Protein AF-A0A3Q8U3F6-F1 (afdb_monomer)

Secondary structure (DSSP, 8-state):
----PPPPP--TTSHHHHHHHHHHHHHHHHHHHHHHHHHSPTT-HHHHHHHHHHHHHHHHHHHHHHHHHHHHS-HHHHTTT-

Nearest PDB structures (foldseek):
  6jqa-assembly1_A  TM=9.852E-01  e=9.561E-01  Onion yellows phytoplasma OY-W
  6jqa-assembly1_D  TM=9.255E-01  e=6.568E-01  Onion yellows phytoplasma OY-W
  5wkq-assembly1_A  TM=8.236E-01  e=6.169E-01  Shigella flexneri
  6jqa-assembly1_B  TM=7.968E-01  e=1.084E+00  Onion yellows phytoplasma OY-W
  6jqa-assembly1_C  TM=7.813E-01  e=1.084E+00  Onion yellows phytoplasma OY-W

pLDDT: mean 84.61, std 15.3, range [47.0, 98.25]

Foldseek 3Di:
DPPPDPDDPPDCPDPLSVLVVVLVVLVVLLVVLVVVLVPDDPPDPVNVVSVVVNVVSVVVNVVSVVVNVVSPDDPVVVVVVD

Structure (mmCIF, N/CA/C/O backbone):
data_AF-A0A3Q8U3F6-F1
#
_entry.id   AF-A0A3Q8U3F6-F1
#
loop_
_atom_site.group_PDB
_atom_site.id
_atom_site.type_symbol
_atom_site.label_atom_id
_atom_site.label_alt_id
_atom_site.label_comp_id
_atom_site.label_asym_id
_atom_site.label_entity_id
_atom_site.label_seq_id
_atom_site.pdbx_PDB_ins_code
_atom_site.Cartn_x
_atom_site.Cartn_y
_atom_site.Cartn_z
_atom_site.occupancy
_atom_site.B_iso_or_equiv
_atom_site.auth_seq_id
_atom_site.auth_comp_id
_atom_site.auth_asym_id
_atom_site.auth_atom_id
_atom_site.pdbx_PDB_model_num
ATOM 1 N N . MET A 1 1 ? 2.200 22.972 -41.996 1.00 55.53 1 MET A N 1
ATOM 2 C CA . MET A 1 1 ? 1.295 22.860 -40.832 1.00 55.53 1 MET A CA 1
ATOM 3 C C . MET A 1 1 ? 1.598 21.545 -40.137 1.00 55.53 1 MET A C 1
ATOM 5 O O . MET A 1 1 ? 1.340 20.502 -40.723 1.00 55.53 1 MET A O 1
ATOM 9 N N . LEU A 1 2 ? 2.210 21.587 -38.953 1.00 60.66 2 LEU A N 1
ATOM 10 C CA . LEU A 1 2 ? 2.391 20.397 -38.122 1.00 60.66 2 LEU A CA 1
ATOM 11 C C . LEU A 1 2 ? 1.033 20.113 -37.474 1.00 60.66 2 LEU A C 1
ATOM 13 O O . LEU A 1 2 ? 0.564 20.912 -36.667 1.00 60.66 2 LEU A O 1
ATOM 17 N N . LYS A 1 3 ? 0.349 19.041 -37.893 1.00 67.50 3 LYS A N 1
ATOM 18 C CA . LYS A 1 3 ? -0.817 18.555 -37.148 1.00 67.50 3 LYS A CA 1
ATOM 19 C C . LYS A 1 3 ? -0.300 18.168 -35.767 1.00 67.50 3 LYS A C 1
ATOM 21 O O . LYS A 1 3 ? 0.523 17.265 -35.670 1.00 67.50 3 LYS A O 1
ATOM 26 N N . ILE A 1 4 ? -0.754 18.876 -34.737 1.00 68.19 4 ILE A N 1
ATOM 27 C CA . ILE A 1 4 ? -0.593 18.447 -33.350 1.00 68.19 4 ILE A CA 1
ATOM 28 C C . ILE A 1 4 ? -1.361 17.130 -33.265 1.00 68.19 4 ILE A C 1
ATOM 30 O O . ILE A 1 4 ? -2.592 17.119 -33.307 1.00 68.19 4 ILE A O 1
ATOM 34 N N . VAL A 1 5 ? -0.629 16.020 -33.300 1.00 73.69 5 VAL A N 1
ATOM 35 C CA . VAL A 1 5 ? -1.198 14.704 -33.039 1.00 73.69 5 VAL A CA 1
ATOM 36 C C . VAL A 1 5 ? -1.339 14.643 -31.522 1.00 73.69 5 VAL A C 1
ATOM 38 O O . VAL A 1 5 ? -0.329 14.819 -30.844 1.00 73.69 5 VAL A O 1
ATOM 41 N N . PRO A 1 6 ? -2.559 14.504 -30.979 1.00 71.38 6 PRO A N 1
ATOM 42 C CA . PRO A 1 6 ? -2.716 14.302 -29.548 1.00 71.38 6 PRO A CA 1
ATOM 43 C C . PRO A 1 6 ? -1.938 13.046 -29.161 1.00 71.38 6 PRO A C 1
ATOM 45 O O . PRO A 1 6 ? -1.991 12.051 -29.892 1.00 71.38 6 PRO A O 1
ATOM 48 N N . ASP A 1 7 ? -1.197 13.115 -28.055 1.00 67.44 7 ASP A N 1
ATOM 49 C CA . ASP A 1 7 ? -0.463 11.961 -27.549 1.00 67.44 7 ASP A CA 1
ATOM 50 C C . ASP A 1 7 ? -1.411 10.755 -27.456 1.00 67.44 7 ASP A C 1
ATOM 52 O O . ASP A 1 7 ? -2.586 10.919 -27.094 1.00 67.44 7 ASP A O 1
ATOM 56 N N . PRO A 1 8 ? -0.950 9.548 -27.834 1.00 65.88 8 PRO A N 1
ATOM 57 C CA . PRO A 1 8 ? -1.773 8.356 -27.731 1.00 65.88 8 PRO A CA 1
ATOM 58 C C . PRO A 1 8 ? -2.285 8.213 -26.289 1.00 65.88 8 PRO A C 1
ATOM 60 O O . PRO A 1 8 ? -1.579 8.598 -25.349 1.00 65.88 8 PRO A O 1
ATOM 63 N N . PRO A 1 9 ? -3.516 7.697 -26.093 1.00 64.50 9 PRO A N 1
ATOM 64 C CA . PRO A 1 9 ? -4.070 7.528 -24.758 1.00 64.50 9 PRO A CA 1
ATOM 65 C C . PRO A 1 9 ? -3.058 6.759 -23.912 1.00 64.50 9 PRO A C 1
ATOM 67 O O . PRO A 1 9 ? -2.585 5.700 -24.333 1.00 64.50 9 PRO A O 1
ATOM 70 N N . HIS A 1 10 ? -2.690 7.334 -22.763 1.00 59.72 10 HIS A N 1
ATOM 71 C CA . HIS A 1 10 ? -1.812 6.684 -21.799 1.00 59.72 10 HIS A CA 1
ATOM 72 C C . HIS A 1 10 ? -2.553 5.449 -21.309 1.00 59.72 10 HIS A C 1
ATOM 74 O O . HIS A 1 10 ? -3.462 5.501 -20.485 1.00 59.72 10 HIS A O 1
ATOM 80 N N . ASN A 1 11 ? -2.242 4.337 -21.953 1.00 56.22 11 ASN A N 1
ATOM 81 C CA . ASN A 1 11 ? -2.786 3.047 -21.631 1.00 56.22 11 ASN A CA 1
ATOM 82 C C . ASN A 1 11 ? -2.227 2.713 -20.243 1.00 56.22 11 ASN A C 1
ATOM 84 O O . ASN A 1 11 ? -1.021 2.511 -20.137 1.00 56.22 11 ASN A O 1
ATOM 88 N N . HIS A 1 12 ? -3.080 2.640 -19.211 1.00 53.94 12 HIS A N 1
ATOM 89 C CA . HIS A 1 12 ? -2.757 2.235 -17.825 1.00 53.94 12 HIS A CA 1
ATOM 90 C C . HIS A 1 12 ? -2.259 0.774 -17.713 1.00 53.94 12 HIS A C 1
ATOM 92 O O . HIS A 1 12 ? -2.553 0.054 -16.765 1.00 53.94 12 HIS A O 1
ATOM 98 N N . HIS A 1 13 ? -1.559 0.286 -18.729 1.00 62.56 13 HIS A N 1
ATOM 99 C CA . HIS A 1 13 ? -1.098 -1.082 -18.876 1.00 62.56 13 HIS A CA 1
ATOM 100 C C . HIS A 1 13 ? 0.380 -1.232 -18.502 1.00 62.56 13 HIS A C 1
ATOM 102 O O . HIS A 1 13 ? 0.893 -2.349 -18.543 1.00 62.56 13 HIS A O 1
ATOM 108 N N . SER A 1 14 ? 1.073 -0.143 -18.144 1.00 84.75 14 SER A N 1
ATOM 109 C CA . SER A 1 14 ? 2.401 -0.254 -17.551 1.00 84.75 14 SER A CA 1
ATOM 110 C C . SER A 1 14 ? 2.281 -0.714 -16.100 1.00 84.75 14 SER A C 1
ATOM 112 O O . SER A 1 14 ? 1.452 -0.221 -15.328 1.00 84.75 14 SER A O 1
ATOM 114 N N . LEU A 1 15 ? 3.146 -1.653 -15.714 1.00 90.19 15 LEU A N 1
ATOM 115 C CA . LEU A 1 15 ? 3.311 -2.046 -14.316 1.00 90.19 15 LEU A CA 1
ATOM 116 C C . LEU A 1 15 ? 3.663 -0.828 -13.447 1.00 90.19 15 LEU A C 1
ATOM 118 O O . LEU A 1 15 ? 3.197 -0.736 -12.318 1.00 90.19 15 LEU A O 1
ATOM 122 N N . GLU A 1 16 ? 4.424 0.123 -13.994 1.00 90.62 16 GLU A N 1
ATOM 123 C CA . GLU A 1 16 ? 4.781 1.374 -13.322 1.00 90.62 16 GLU A CA 1
ATOM 124 C C . GLU A 1 16 ? 3.542 2.192 -12.934 1.00 90.62 16 GLU A C 1
ATOM 126 O O . GLU A 1 16 ? 3.355 2.491 -11.757 1.00 90.62 16 GLU A O 1
ATOM 131 N N . ASP A 1 17 ? 2.643 2.464 -13.887 1.00 90.25 17 ASP A N 1
ATOM 132 C CA . ASP A 1 17 ? 1.404 3.214 -13.635 1.00 90.25 17 ASP A CA 1
ATOM 133 C C . ASP A 1 17 ? 0.518 2.510 -12.599 1.00 90.25 17 ASP A C 1
ATOM 135 O O . ASP A 1 17 ? -0.095 3.154 -11.747 1.00 90.25 17 ASP A O 1
ATOM 139 N N . THR A 1 18 ? 0.482 1.173 -12.638 1.00 92.88 18 THR A N 1
ATOM 140 C CA . THR A 1 18 ? -0.263 0.362 -11.663 1.00 92.88 18 THR A CA 1
ATOM 141 C C . THR A 1 18 ? 0.323 0.502 -10.257 1.00 92.88 18 THR A C 1
ATOM 143 O O . THR A 1 18 ? -0.426 0.626 -9.289 1.00 92.88 18 THR A O 1
ATOM 146 N N . LEU A 1 19 ? 1.653 0.501 -10.121 1.00 95.00 19 LEU A N 1
ATOM 147 C CA . LEU A 1 19 ? 2.333 0.680 -8.834 1.00 95.00 19 LEU A CA 1
ATOM 148 C C . LEU A 1 19 ? 2.167 2.106 -8.292 1.00 95.00 19 LEU A C 1
ATOM 150 O O . LEU A 1 19 ? 1.943 2.277 -7.091 1.00 95.00 19 LEU A O 1
ATOM 154 N N . ILE A 1 20 ? 2.206 3.119 -9.163 1.00 93.81 20 ILE A N 1
ATOM 155 C CA . ILE A 1 20 ? 1.904 4.5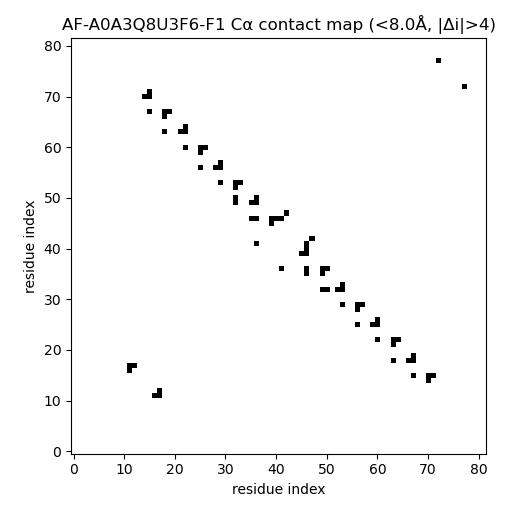12 -8.802 1.00 93.81 20 ILE A CA 1
ATOM 156 C C . ILE A 1 20 ? 0.476 4.602 -8.257 1.00 93.81 20 ILE A C 1
ATOM 158 O O . ILE A 1 20 ? 0.270 5.054 -7.130 1.00 93.81 20 ILE A O 1
ATOM 162 N N . GLN A 1 21 ? -0.502 4.073 -8.993 1.00 95.38 21 GLN A N 1
ATOM 163 C CA . GLN A 1 21 ? -1.899 4.086 -8.572 1.00 95.38 21 GLN A CA 1
ATOM 164 C C . GLN A 1 21 ? -2.128 3.296 -7.270 1.00 95.38 21 GLN A C 1
ATOM 166 O O . GLN A 1 21 ? -2.861 3.740 -6.386 1.00 95.38 21 GLN A O 1
ATOM 171 N N . ALA A 1 22 ? -1.484 2.138 -7.103 1.00 96.44 22 ALA A N 1
ATOM 172 C CA . ALA A 1 22 ? -1.556 1.372 -5.858 1.00 96.44 22 ALA A CA 1
ATOM 173 C C . ALA A 1 22 ? -1.007 2.170 -4.662 1.00 96.44 22 ALA A C 1
ATOM 175 O O . ALA A 1 22 ? -1.568 2.106 -3.566 1.00 96.44 22 ALA A O 1
ATOM 176 N N . THR A 1 23 ? 0.048 2.962 -4.876 1.00 96.62 23 THR A N 1
ATOM 177 C CA . THR A 1 23 ? 0.633 3.834 -3.848 1.00 96.62 23 THR A CA 1
ATOM 178 C C . THR A 1 23 ? -0.338 4.947 -3.448 1.00 96.62 23 THR A C 1
ATOM 180 O O . THR A 1 23 ? -0.514 5.211 -2.257 1.00 96.62 23 THR A O 1
ATOM 183 N N . GLU A 1 24 ? -1.041 5.549 -4.410 1.00 96.19 24 GLU A N 1
ATOM 184 C CA . GLU A 1 24 ? -2.096 6.539 -4.145 1.00 96.19 24 GLU A CA 1
ATOM 185 C C . GLU A 1 24 ? -3.250 5.948 -3.320 1.00 96.19 24 GLU A C 1
ATOM 187 O O . GLU A 1 24 ? -3.710 6.561 -2.350 1.00 96.19 24 GLU A O 1
ATOM 192 N N . TYR A 1 25 ? -3.689 4.727 -3.643 1.00 97.88 25 TYR A N 1
ATOM 193 C CA . TYR A 1 25 ? -4.707 4.030 -2.855 1.00 97.88 25 TYR A CA 1
ATOM 194 C C . TYR A 1 25 ? -4.230 3.708 -1.436 1.00 97.88 25 TYR A C 1
ATOM 196 O O . TYR A 1 25 ? -5.003 3.866 -0.490 1.00 97.88 25 TYR A O 1
ATOM 204 N N . ALA A 1 26 ? -2.969 3.303 -1.262 1.00 97.88 26 ALA A N 1
ATOM 205 C CA . ALA A 1 26 ? -2.398 3.050 0.057 1.00 97.88 26 ALA A CA 1
ATOM 206 C C . ALA A 1 26 ? -2.343 4.332 0.910 1.00 97.88 26 ALA A C 1
ATOM 208 O O . ALA A 1 26 ? -2.716 4.305 2.083 1.00 97.88 26 ALA A O 1
ATOM 209 N N . LEU A 1 27 ? -1.979 5.474 0.314 1.00 96.81 27 LEU A N 1
ATOM 210 C CA . LEU A 1 27 ? -2.023 6.786 0.975 1.00 96.81 27 LEU A CA 1
ATOM 211 C C . LEU A 1 27 ? -3.448 7.176 1.386 1.00 96.81 27 LEU A C 1
ATOM 213 O O . LEU A 1 27 ? -3.674 7.644 2.504 1.00 96.81 27 LEU A O 1
ATOM 217 N N . CYS A 1 28 ? -4.425 6.952 0.506 1.00 97.62 28 CYS A N 1
ATOM 218 C CA . CYS A 1 28 ? -5.830 7.194 0.819 1.00 97.62 28 CYS A CA 1
ATOM 219 C C . CYS A 1 28 ? -6.305 6.310 1.985 1.00 97.62 28 CYS A C 1
ATOM 221 O O . CYS A 1 28 ? -6.903 6.811 2.940 1.00 97.62 28 CYS A O 1
ATOM 223 N N . ALA A 1 29 ? -5.981 5.015 1.958 1.00 97.69 29 ALA A N 1
ATOM 224 C CA . ALA A 1 29 ? -6.313 4.083 3.031 1.00 97.69 29 ALA A CA 1
ATOM 225 C C . ALA A 1 29 ? -5.675 4.499 4.368 1.00 97.69 29 ALA A C 1
ATOM 227 O O . ALA A 1 29 ? -6.346 4.471 5.402 1.00 97.69 29 ALA A O 1
ATOM 228 N N . GLN A 1 30 ? -4.414 4.948 4.347 1.00 96.50 30 GLN A N 1
ATOM 229 C CA . GLN A 1 30 ? -3.720 5.474 5.523 1.00 96.50 30 GLN A CA 1
ATOM 230 C C . GLN A 1 30 ? -4.464 6.687 6.094 1.00 96.50 30 GLN A C 1
ATOM 232 O O . GLN A 1 30 ? -4.780 6.706 7.282 1.00 96.50 30 GLN A O 1
ATOM 237 N 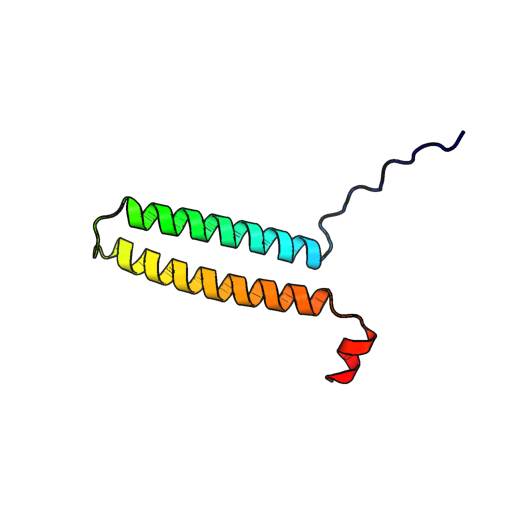N . ALA A 1 31 ? -4.818 7.667 5.257 1.00 96.69 31 ALA A N 1
ATOM 238 C CA . ALA A 1 31 ? -5.551 8.858 5.685 1.00 96.69 31 ALA A CA 1
ATOM 239 C C . ALA A 1 31 ? -6.910 8.518 6.322 1.00 96.69 31 ALA A C 1
ATOM 241 O O . ALA A 1 31 ? -7.249 9.045 7.385 1.00 96.69 31 ALA A O 1
ATOM 242 N N . VAL A 1 32 ? -7.662 7.591 5.720 1.00 96.81 32 VAL A N 1
ATOM 243 C CA . VAL A 1 32 ? -8.938 7.109 6.268 1.00 96.81 32 VAL A CA 1
ATOM 244 C C . VAL A 1 32 ? -8.731 6.420 7.617 1.00 96.81 32 VAL A C 1
ATOM 246 O O . VAL A 1 32 ? -9.482 6.679 8.556 1.00 96.81 32 VAL A O 1
ATOM 249 N N . ALA A 1 33 ? -7.700 5.585 7.753 1.00 95.56 33 ALA A N 1
ATOM 250 C CA . ALA A 1 33 ? -7.391 4.912 9.010 1.00 95.56 33 ALA A CA 1
ATOM 251 C C . ALA A 1 33 ? -6.991 5.910 10.116 1.00 95.56 33 ALA A C 1
ATOM 253 O O . ALA A 1 33 ? -7.503 5.826 11.233 1.00 95.56 33 ALA A O 1
ATOM 254 N N . HIS A 1 34 ? -6.178 6.923 9.797 1.00 94.12 34 HIS A N 1
ATOM 255 C CA . HIS A 1 34 ? -5.861 8.021 10.718 1.00 94.12 34 HIS A CA 1
ATOM 256 C C . HIS A 1 34 ? -7.122 8.763 11.186 1.00 94.12 34 HIS A C 1
ATOM 258 O O . HIS A 1 34 ? -7.293 9.011 12.384 1.00 94.12 34 HIS A O 1
ATOM 264 N N . GLN A 1 35 ? -8.028 9.095 10.262 1.00 94.94 35 GLN A N 1
ATOM 265 C CA . GLN A 1 35 ? -9.290 9.751 10.600 1.00 94.94 35 GLN A CA 1
ATOM 266 C C . GLN A 1 35 ? -10.175 8.851 11.471 1.00 94.94 35 GLN A C 1
ATOM 268 O O . GLN A 1 35 ? -10.757 9.332 12.444 1.00 94.94 35 GLN A O 1
ATOM 273 N N . ALA A 1 36 ? -10.234 7.552 11.167 1.00 93.44 36 ALA A N 1
ATOM 274 C CA . ALA A 1 36 ? -10.988 6.569 11.935 1.00 93.44 36 ALA A CA 1
ATOM 275 C C . ALA A 1 36 ? -10.497 6.479 13.391 1.00 93.44 36 ALA A C 1
ATOM 277 O O . ALA A 1 36 ? -11.310 6.445 14.310 1.00 93.44 36 ALA A O 1
ATOM 278 N N . ILE A 1 37 ? -9.184 6.541 13.643 1.00 91.81 37 ILE A N 1
ATOM 279 C CA . ILE A 1 37 ? -8.661 6.627 15.019 1.00 91.81 37 ILE A CA 1
ATOM 280 C C . ILE A 1 37 ? -9.121 7.909 15.713 1.00 91.81 37 ILE A C 1
ATOM 282 O O . ILE A 1 37 ? -9.495 7.858 16.882 1.00 91.81 37 ILE A O 1
ATOM 286 N N . SER A 1 38 ? -9.105 9.047 15.013 1.00 88.94 38 SER A N 1
ATOM 287 C CA . SER A 1 38 ? -9.467 10.338 15.610 1.00 88.94 38 SER A CA 1
ATOM 288 C C . SER A 1 38 ? -10.939 10.428 16.018 1.00 88.94 38 SER A C 1
ATOM 290 O O . SER A 1 38 ? -11.256 11.189 16.931 1.00 88.94 38 SER A O 1
ATOM 292 N N . ILE A 1 39 ? -11.837 9.706 15.340 1.00 91.25 39 ILE A N 1
ATOM 293 C CA . ILE A 1 39 ? -13.269 9.674 15.682 1.00 91.25 39 ILE A CA 1
ATOM 294 C C . ILE A 1 39 ? -13.602 8.600 16.730 1.00 91.25 39 ILE A C 1
ATOM 296 O O . ILE A 1 39 ? -14.610 8.718 17.428 1.00 91.25 39 ILE A O 1
ATOM 300 N N . GLN A 1 40 ? -12.779 7.553 16.860 1.00 85.69 40 GLN A N 1
ATOM 301 C CA . GLN A 1 40 ? -13.004 6.469 17.814 1.00 85.69 40 GLN A CA 1
ATOM 302 C C . GLN A 1 40 ? -12.528 6.828 19.230 1.00 85.69 40 GLN A C 1
ATOM 304 O O . GLN A 1 40 ? -11.587 7.590 19.438 1.00 85.69 40 GLN A O 1
ATOM 309 N N . GLN A 1 41 ? -13.128 6.185 20.238 1.00 79.38 41 GLN A N 1
ATOM 310 C CA . GLN A 1 41 ? -12.614 6.251 21.607 1.00 79.38 41 GLN A CA 1
ATOM 311 C C . GLN A 1 41 ? -11.209 5.622 21.687 1.00 79.38 41 GLN A C 1
ATOM 313 O O . GLN A 1 41 ? -11.035 4.474 21.239 1.00 79.38 41 GLN A O 1
ATOM 318 N N . PRO A 1 42 ? -10.225 6.318 22.292 1.00 72.44 42 PRO A N 1
ATOM 319 C CA . PRO A 1 42 ? -8.894 5.770 22.514 1.00 72.44 42 PRO A CA 1
ATOM 320 C C . PRO A 1 42 ? -8.982 4.462 23.309 1.00 72.44 42 PRO A C 1
ATOM 322 O O . PRO A 1 42 ? -9.635 4.419 24.350 1.00 72.44 42 PRO A O 1
ATOM 325 N N . LYS A 1 43 ? -8.286 3.412 22.854 1.00 80.00 43 LYS A N 1
ATOM 326 C CA . LYS A 1 43 ? -8.247 2.064 23.467 1.00 80.00 43 LYS A CA 1
ATOM 327 C C . LYS A 1 43 ? -9.505 1.202 23.286 1.00 80.00 43 LYS A C 1
ATOM 329 O O . LYS A 1 43 ? -9.622 0.158 23.924 1.00 80.00 43 LYS A O 1
ATOM 334 N N . SER A 1 44 ? -10.422 1.570 22.393 1.00 89.94 44 SER A N 1
ATOM 335 C CA . SER A 1 44 ? -11.444 0.623 21.926 1.00 89.94 44 SER A CA 1
ATOM 336 C C . SER A 1 44 ? -10.796 -0.531 21.134 1.00 89.94 44 SER A C 1
ATOM 338 O O . SER A 1 44 ? -9.795 -0.292 20.449 1.00 89.94 44 SER A O 1
ATOM 340 N N . PRO A 1 45 ? -11.351 -1.762 21.144 1.00 89.88 45 PRO A N 1
ATOM 341 C CA . PRO A 1 45 ? -10.839 -2.859 20.315 1.00 89.88 45 PRO A CA 1
ATOM 342 C C . PRO A 1 45 ? -10.726 -2.478 18.832 1.00 89.88 45 PRO A C 1
ATOM 344 O O . PRO A 1 45 ? -9.735 -2.796 18.185 1.00 89.88 45 PRO A O 1
ATOM 347 N N . ALA A 1 46 ? -11.689 -1.699 18.324 1.00 91.19 46 ALA A N 1
ATOM 348 C CA . ALA A 1 46 ? -11.647 -1.147 16.972 1.00 91.19 46 ALA A CA 1
ATOM 349 C C . ALA A 1 46 ? -10.437 -0.219 16.750 1.00 91.19 46 ALA A C 1
ATOM 351 O O . ALA A 1 46 ? -9.755 -0.360 15.743 1.00 91.19 46 ALA A O 1
ATOM 352 N N . SER A 1 47 ? -10.115 0.678 17.692 1.00 91.62 47 SER A N 1
ATOM 353 C CA . SER A 1 47 ? -8.934 1.553 17.571 1.00 91.62 47 SER A CA 1
ATOM 354 C C . SER A 1 47 ? -7.614 0.773 17.520 1.00 91.62 47 SER A C 1
ATOM 356 O O . SER A 1 47 ? -6.710 1.163 16.789 1.00 91.62 47 SER A O 1
ATOM 358 N N . ILE A 1 48 ? -7.513 -0.356 18.233 1.00 92.81 48 ILE A N 1
ATOM 359 C CA . ILE A 1 48 ? -6.330 -1.230 18.189 1.00 92.81 48 ILE A CA 1
ATOM 360 C C . ILE A 1 48 ? -6.203 -1.884 16.809 1.00 92.81 48 ILE A C 1
ATOM 362 O O . ILE A 1 48 ? -5.121 -1.879 16.229 1.00 92.81 48 ILE A O 1
ATOM 366 N N . LEU A 1 49 ? -7.311 -2.390 16.259 1.00 95.25 49 LEU A N 1
ATOM 367 C CA . LEU A 1 49 ? -7.334 -2.968 14.913 1.00 95.25 49 LEU A CA 1
ATOM 368 C C . LEU A 1 49 ? -6.986 -1.932 13.837 1.00 95.25 49 LEU A C 1
ATOM 370 O O . LEU A 1 49 ? -6.249 -2.250 12.910 1.00 95.25 49 LEU A O 1
ATOM 374 N N . ILE A 1 50 ? -7.462 -0.690 13.973 1.00 95.25 50 ILE A N 1
ATOM 375 C CA . ILE A 1 50 ? -7.131 0.387 13.032 1.00 95.25 50 ILE A CA 1
ATOM 376 C C . ILE A 1 50 ? -5.647 0.771 13.139 1.00 95.25 50 ILE A C 1
ATOM 378 O O . ILE A 1 50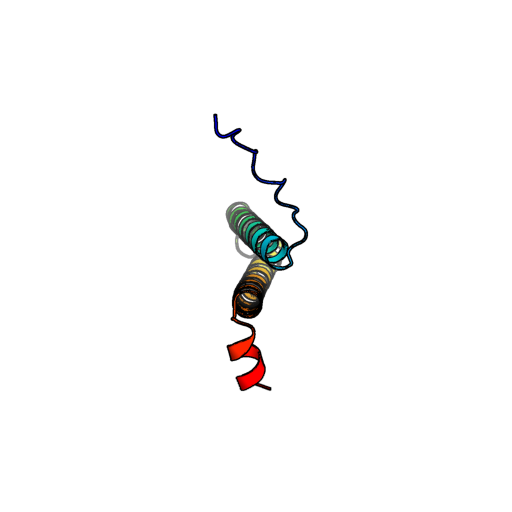 ? -5.008 0.972 12.113 1.00 95.25 50 ILE A O 1
ATOM 382 N N . MET A 1 51 ? -5.064 0.815 14.344 1.00 93.56 51 MET A N 1
ATOM 383 C CA . MET A 1 51 ? -3.617 1.036 14.497 1.00 93.56 51 MET A CA 1
ATOM 384 C C . MET A 1 51 ? -2.788 -0.076 13.845 1.00 93.56 51 MET A C 1
ATOM 386 O O . MET A 1 51 ? -1.794 0.220 13.186 1.00 93.56 51 MET A O 1
ATOM 390 N N . ALA A 1 52 ? -3.198 -1.339 13.995 1.00 95.81 52 ALA A N 1
ATOM 391 C CA . ALA A 1 52 ? -2.547 -2.455 13.312 1.00 95.81 52 ALA A CA 1
ATOM 392 C C . ALA A 1 52 ? -2.676 -2.322 11.786 1.00 95.81 52 ALA A C 1
ATOM 394 O O . ALA A 1 52 ? -1.679 -2.407 11.080 1.00 95.81 52 ALA A O 1
ATOM 395 N N . LEU A 1 53 ? -3.874 -2.006 11.283 1.00 96.56 53 LEU A N 1
ATOM 396 C CA . LEU A 1 53 ? -4.103 -1.738 9.862 1.00 96.56 53 LEU A CA 1
ATOM 397 C C . LEU A 1 53 ? -3.205 -0.609 9.337 1.00 96.56 53 LEU A C 1
ATOM 399 O O . LEU A 1 53 ? -2.640 -0.737 8.258 1.00 96.56 53 LEU A O 1
ATOM 403 N N . MET A 1 54 ? -3.037 0.479 10.091 1.00 95.88 54 MET A N 1
ATOM 404 C CA . MET A 1 54 ? -2.131 1.566 9.708 1.00 95.88 54 MET A CA 1
ATOM 405 C C . MET A 1 54 ? -0.682 1.098 9.572 1.00 95.88 54 MET A C 1
ATOM 407 O O . MET A 1 54 ? 0.005 1.536 8.653 1.00 95.88 54 MET A O 1
ATOM 411 N N . HIS A 1 55 ? -0.224 0.210 10.457 1.00 97.12 55 HIS A N 1
ATOM 412 C CA . HIS A 1 55 ? 1.114 -0.367 10.367 1.00 97.12 55 HIS A CA 1
ATOM 413 C C . HIS A 1 55 ? 1.281 -1.236 9.113 1.00 97.12 55 HIS A C 1
ATOM 4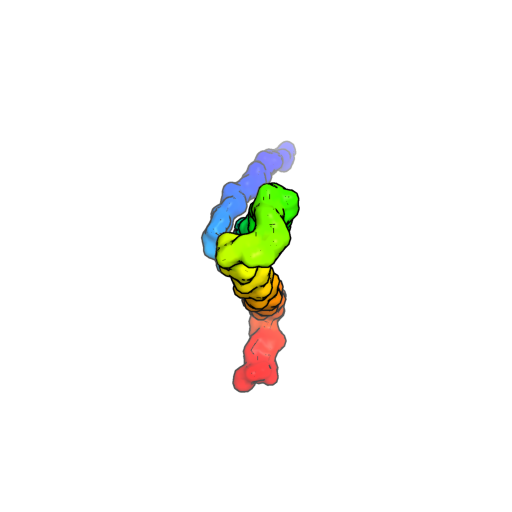15 O O . HIS A 1 55 ? 2.268 -1.089 8.396 1.00 97.12 55 HIS A O 1
ATOM 421 N N . GLU A 1 56 ? 0.293 -2.080 8.807 1.00 98.06 56 GLU A N 1
ATOM 422 C CA . GLU A 1 56 ? 0.298 -2.910 7.595 1.00 98.06 56 GLU A CA 1
ATOM 423 C C . GLU A 1 56 ? 0.249 -2.062 6.313 1.00 98.06 56 GLU A C 1
ATOM 425 O O . GLU A 1 56 ? 0.931 -2.370 5.338 1.00 98.06 56 GLU A O 1
ATOM 430 N N . ILE A 1 57 ? -0.509 -0.957 6.311 1.00 98.00 57 ILE A N 1
ATOM 431 C CA . ILE A 1 57 ? -0.544 -0.017 5.179 1.00 98.00 57 ILE A CA 1
ATOM 432 C C . ILE A 1 57 ? 0.822 0.652 4.981 1.00 98.00 57 ILE A C 1
ATOM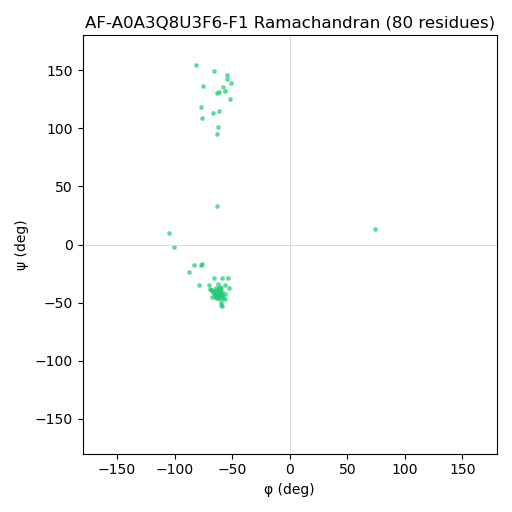 434 O O . ILE 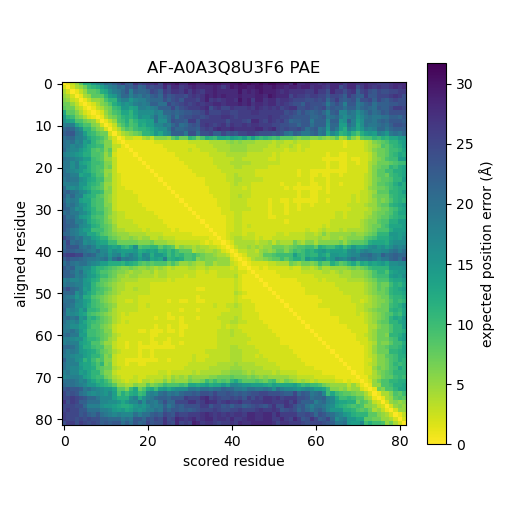A 1 57 ? 1.260 0.804 3.843 1.00 98.00 57 ILE A O 1
ATOM 438 N N . GLU A 1 58 ? 1.518 1.023 6.056 1.00 96.94 58 GLU A N 1
ATOM 439 C CA . GLU A 1 58 ? 2.863 1.598 5.949 1.00 96.94 58 GLU A CA 1
ATOM 440 C C . GLU A 1 58 ? 3.862 0.582 5.375 1.00 96.94 58 GLU A C 1
ATOM 442 O O . GLU A 1 58 ? 4.605 0.899 4.448 1.00 96.94 58 GLU A O 1
ATOM 447 N N . ALA A 1 59 ? 3.832 -0.666 5.853 1.00 97.88 59 ALA A N 1
ATOM 448 C CA . ALA A 1 59 ? 4.659 -1.737 5.298 1.00 97.88 59 ALA A CA 1
ATOM 449 C C . ALA A 1 59 ? 4.360 -1.976 3.806 1.00 97.88 59 ALA A C 1
ATOM 451 O O . ALA A 1 59 ? 5.282 -2.105 2.997 1.00 97.88 59 ALA A O 1
ATOM 452 N N . LEU A 1 60 ? 3.079 -1.970 3.423 1.00 98.25 60 LEU A N 1
ATOM 453 C CA . LEU A 1 60 ? 2.656 -2.057 2.027 1.00 98.25 60 LEU A CA 1
ATOM 454 C C . LEU A 1 60 ? 3.220 -0.903 1.189 1.00 98.25 60 LEU A C 1
ATOM 456 O O . LEU A 1 60 ? 3.718 -1.145 0.092 1.00 98.25 60 LEU A O 1
ATOM 460 N N . ARG A 1 61 ? 3.184 0.337 1.691 1.00 97.19 61 ARG A N 1
ATOM 461 C CA . ARG A 1 61 ? 3.741 1.499 0.981 1.00 97.19 61 ARG A CA 1
ATOM 462 C C . ARG A 1 61 ? 5.234 1.348 0.715 1.00 97.19 61 ARG A C 1
ATOM 464 O O . ARG A 1 61 ? 5.658 1.545 -0.417 1.00 97.19 61 ARG A O 1
ATOM 471 N N . VAL A 1 62 ? 6.006 0.915 1.711 1.00 97.31 62 VAL A N 1
ATOM 472 C CA . VAL A 1 62 ? 7.447 0.658 1.550 1.00 97.31 62 VAL A CA 1
ATOM 473 C C . VAL A 1 62 ? 7.709 -0.395 0.464 1.00 97.31 62 VAL A C 1
ATOM 475 O O . VAL A 1 62 ? 8.620 -0.240 -0.351 1.00 97.31 62 VAL A O 1
ATOM 478 N N . LEU A 1 63 ? 6.898 -1.457 0.411 1.00 98.19 63 LEU A N 1
ATOM 479 C CA . LEU A 1 63 ? 7.007 -2.484 -0.630 1.00 98.19 63 LEU A CA 1
ATOM 480 C C . LEU A 1 63 ? 6.652 -1.946 -2.022 1.00 98.19 63 LEU A C 1
ATOM 482 O O . LEU A 1 63 ? 7.341 -2.274 -2.986 1.00 98.19 63 LEU A O 1
ATOM 486 N N . LEU A 1 64 ? 5.612 -1.116 -2.132 1.00 97.56 64 LEU A N 1
ATOM 487 C CA . LEU A 1 64 ? 5.214 -0.483 -3.393 1.00 97.56 64 LEU A CA 1
ATOM 488 C C . LEU A 1 64 ? 6.289 0.480 -3.907 1.00 97.56 64 LEU A C 1
ATOM 490 O O . LEU A 1 64 ? 6.638 0.424 -5.084 1.00 97.56 64 LEU A O 1
ATOM 494 N N . GLU A 1 65 ? 6.868 1.299 -3.028 1.00 95.00 65 GLU A N 1
ATOM 495 C CA . GLU A 1 65 ? 7.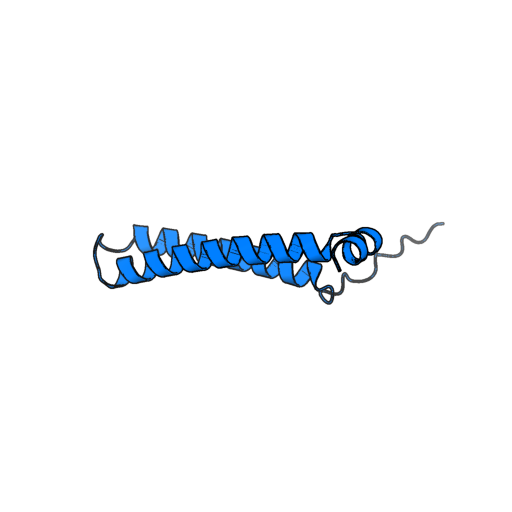980 2.196 -3.361 1.00 95.00 65 GLU A CA 1
ATOM 496 C C . GLU A 1 65 ? 9.213 1.399 -3.826 1.00 95.00 65 GLU A C 1
ATOM 498 O O . GLU A 1 65 ? 9.817 1.722 -4.849 1.00 95.00 65 GLU A O 1
ATOM 503 N N . SER A 1 66 ? 9.548 0.297 -3.143 1.00 95.69 66 SER A N 1
ATOM 504 C CA . SER A 1 66 ? 10.631 -0.599 -3.568 1.00 95.69 66 SER A CA 1
ATOM 505 C C . SER A 1 66 ? 10.364 -1.243 -4.932 1.00 95.69 66 SER A C 1
ATOM 507 O O . SER A 1 66 ? 11.261 -1.301 -5.776 1.00 95.69 66 SER A O 1
ATOM 509 N N . ALA A 1 67 ? 9.139 -1.717 -5.169 1.00 95.56 67 ALA A N 1
ATOM 510 C CA . ALA A 1 67 ? 8.749 -2.299 -6.448 1.00 95.56 67 ALA A CA 1
ATOM 511 C C . ALA A 1 67 ? 8.834 -1.264 -7.580 1.00 95.56 67 ALA A C 1
ATOM 513 O O . ALA A 1 67 ? 9.331 -1.581 -8.660 1.00 95.56 67 ALA A O 1
ATOM 514 N N . LEU A 1 68 ? 8.416 -0.022 -7.322 1.00 93.62 68 LEU A N 1
ATOM 515 C CA . LEU A 1 68 ? 8.485 1.064 -8.296 1.00 93.62 68 LEU A CA 1
ATOM 516 C C . LEU A 1 68 ? 9.935 1.362 -8.693 1.00 93.62 68 LEU A C 1
ATOM 518 O O . LEU A 1 68 ? 10.240 1.412 -9.884 1.00 93.62 68 LEU A O 1
ATOM 522 N N . ILE A 1 69 ? 10.841 1.446 -7.712 1.00 92.19 69 ILE A N 1
ATOM 523 C CA . ILE A 1 69 ? 12.280 1.613 -7.964 1.00 92.19 69 ILE A CA 1
ATOM 524 C C . ILE A 1 69 ? 12.799 0.488 -8.865 1.00 92.19 69 ILE A C 1
ATOM 526 O O . ILE A 1 69 ? 13.477 0.759 -9.853 1.00 92.19 69 ILE A O 1
ATOM 530 N N . GLN A 1 70 ? 12.461 -0.772 -8.573 1.00 90.25 70 GLN A N 1
ATOM 531 C CA . GLN A 1 70 ? 12.916 -1.923 -9.364 1.00 90.25 70 GLN A CA 1
ATOM 532 C C . GLN A 1 70 ? 12.424 -1.887 -10.817 1.00 90.25 70 GLN A C 1
ATOM 534 O O . GLN A 1 70 ? 13.175 -2.251 -11.726 1.00 90.25 70 GLN A O 1
ATOM 539 N N . VAL A 1 71 ? 11.186 -1.436 -11.042 1.00 89.56 71 VAL A N 1
ATOM 540 C CA . VAL A 1 71 ? 10.616 -1.265 -12.387 1.00 89.56 71 VAL A CA 1
ATOM 541 C C . VAL A 1 71 ? 11.331 -0.147 -13.146 1.00 89.56 71 VAL A C 1
ATOM 543 O O . VAL A 1 71 ? 11.632 -0.308 -14.330 1.00 89.56 71 VAL A O 1
ATOM 546 N N . GLN A 1 72 ? 11.670 0.941 -12.455 1.00 85.56 72 GLN A N 1
ATOM 547 C CA . GLN A 1 72 ? 12.360 2.099 -13.025 1.00 85.56 72 GLN A CA 1
ATOM 548 C C . GLN A 1 72 ? 13.865 1.871 -13.247 1.00 85.56 72 GLN A C 1
ATOM 550 O O . GLN A 1 72 ? 14.480 2.601 -14.027 1.00 85.56 72 GLN A O 1
ATOM 555 N N . MET A 1 73 ? 14.479 0.858 -12.616 1.00 84.38 73 MET A N 1
ATOM 556 C CA . MET A 1 73 ? 15.898 0.5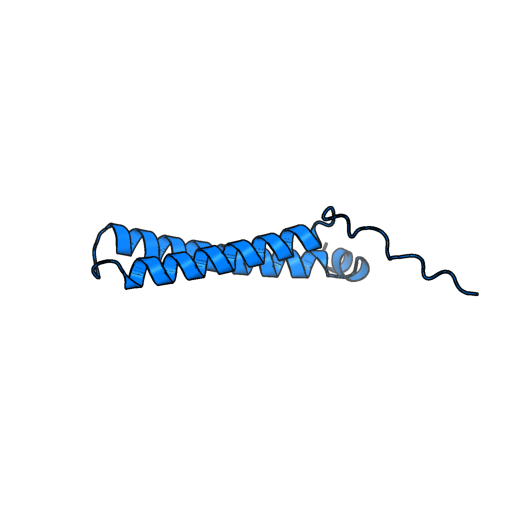54 -12.830 1.00 84.38 73 MET A CA 1
ATOM 557 C C . MET A 1 73 ? 16.170 0.192 -14.302 1.00 84.38 73 MET A C 1
ATOM 559 O O . MET A 1 73 ? 15.485 -0.683 -14.846 1.00 84.38 73 MET A O 1
ATOM 563 N N . PRO A 1 74 ? 17.193 0.782 -14.947 1.00 72.31 74 PRO A N 1
ATOM 564 C CA . PRO A 1 74 ? 17.622 0.415 -16.294 1.00 72.31 74 PRO A CA 1
ATOM 565 C C . PRO A 1 74 ? 17.931 -1.086 -16.429 1.00 72.31 74 PRO A C 1
ATOM 567 O O . PRO A 1 74 ? 18.533 -1.700 -15.547 1.00 72.31 74 PRO A O 1
ATOM 570 N N . GLU A 1 75 ? 17.596 -1.689 -17.578 1.00 61.50 75 GLU A N 1
ATOM 571 C CA . GLU A 1 75 ? 17.866 -3.114 -17.867 1.00 61.50 75 GLU A CA 1
ATOM 572 C C . GLU A 1 75 ? 19.337 -3.523 -17.686 1.00 61.50 75 GLU A C 1
ATOM 574 O O . GLU A 1 75 ? 19.625 -4.681 -17.376 1.00 61.50 75 GLU A O 1
ATOM 579 N N . MET A 1 76 ? 20.265 -2.581 -17.876 1.00 54.28 76 MET A N 1
ATOM 580 C CA . MET A 1 76 ? 21.703 -2.800 -17.727 1.00 54.28 76 MET A CA 1
ATOM 581 C C . ME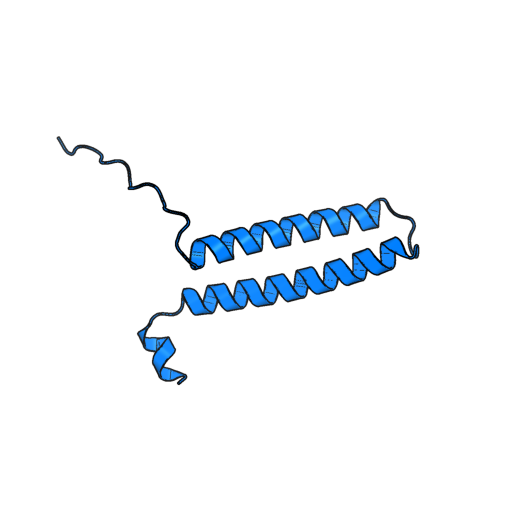T A 1 76 ? 22.122 -3.006 -16.263 1.00 54.28 76 MET A C 1
ATOM 583 O O . MET A 1 76 ? 22.991 -3.833 -16.002 1.00 54.28 76 MET A O 1
ATOM 587 N N . GLU A 1 77 ? 21.481 -2.326 -15.309 1.00 57.56 77 GLU A N 1
ATOM 588 C CA . GLU A 1 77 ? 21.753 -2.498 -13.874 1.00 57.56 77 GLU A CA 1
ATOM 589 C C . GLU A 1 77 ? 21.086 -3.761 -13.323 1.00 57.56 77 GLU A C 1
ATOM 591 O O . GLU A 1 77 ? 21.692 -4.471 -12.525 1.00 57.56 77 GLU A O 1
ATOM 596 N N . ARG A 1 78 ? 19.897 -4.135 -13.822 1.00 57.22 78 ARG A N 1
ATOM 597 C CA . ARG A 1 78 ? 19.195 -5.358 -13.383 1.00 57.22 78 ARG A CA 1
ATOM 598 C C . ARG A 1 78 ? 19.987 -6.656 -13.600 1.00 57.22 78 ARG A C 1
ATOM 600 O O . ARG A 1 78 ? 19.810 -7.594 -12.832 1.00 57.22 78 ARG A O 1
ATOM 607 N N . ARG A 1 79 ? 20.868 -6.730 -14.609 1.00 55.50 79 ARG A N 1
ATOM 608 C CA . ARG A 1 79 ? 21.720 -7.915 -14.863 1.00 55.50 79 ARG A CA 1
ATOM 609 C C . ARG A 1 79 ? 22.999 -7.956 -14.027 1.00 55.50 79 ARG A C 1
ATOM 611 O O . ARG A 1 79 ? 23.600 -9.016 -13.935 1.00 55.50 79 ARG A O 1
ATOM 618 N N . ALA A 1 80 ? 23.430 -6.838 -13.443 1.00 56.53 80 ALA A N 1
ATOM 619 C CA . ALA A 1 80 ? 24.636 -6.797 -12.612 1.00 56.53 80 ALA A CA 1
ATOM 620 C C . ALA A 1 80 ? 24.418 -7.405 -11.211 1.00 56.53 80 ALA A C 1
ATOM 622 O O . ALA A 1 80 ? 25.385 -7.727 -10.527 1.00 56.53 80 ALA A O 1
ATOM 623 N N . PHE A 1 81 ? 23.156 -7.568 -10.800 1.00 55.66 81 PHE A N 1
ATOM 624 C CA . PHE A 1 81 ? 22.753 -8.118 -9.502 1.00 55.66 81 PHE A CA 1
ATOM 625 C C . PHE A 1 81 ? 22.219 -9.562 -9.575 1.00 55.66 81 PHE A C 1
ATOM 627 O O . PHE A 1 81 ? 21.682 -10.052 -8.581 1.00 55.66 81 PHE A O 1
ATOM 634 N N . HIS A 1 82 ? 22.356 -10.233 -10.727 1.00 47.00 82 HIS A N 1
ATOM 635 C CA . HIS A 1 82 ? 21.944 -11.624 -10.947 1.00 47.00 82 HIS A CA 1
ATOM 636 C C . HIS A 1 82 ? 23.132 -12.556 -11.183 1.00 47.00 82 HIS A C 1
ATOM 638 O O . HIS A 1 82 ? 24.051 -12.166 -11.936 1.00 47.00 82 HIS A O 1
#

Organism: NCBI:txid312306

Mean predicted aligned error: 9.33 Å

Solvent-accessible surface area (backbone atoms only — not comparable to full-atom values): 4874 Å² total; per-residue (Å²): 132,84,77,83,70,76,77,74,79,82,66,79,77,44,70,62,55,47,40,53,50,50,42,53,50,40,52,50,52,41,53,52,38,55,50,50,47,73,74,43,62,88,85,37,74,66,40,53,53,40,53,51,48,44,52,52,39,51,55,49,44,56,52,38,55,52,51,44,51,62,69,68,49,55,76,76,61,64,56,76,81,103

Sequence (82 aa):
MLKIVPDPPHNHHSLEDTLIQATEYALCAQAVAHQAISIQQPKSPASILIMALMHEIEALRVLLESALIQVQMPEMERRAFH

Radius of gyration: 19.44 Å; Cα contacts (8 Å, |Δi|>4): 40; chains: 1; bounding box: 38×34×64 Å